Protein AF-A0A2W5EQW1-F1 (afdb_monomer)

Radius of gyration: 20.27 Å; Cα contacts (8 Å, |Δi|>4): 151; chains: 1; bounding box: 71×31×33 Å

Organism: NCBI:txid151895

Nearest PDB structures (foldseek):
  2wy3-assembly2_C  TM=5.980E-01  e=2.290E-01  Homo sapiens
  2wy3-assembly1_A  TM=5.215E-01  e=4.089E-01  Homo sapiens
  4s0u-assembly1_C  TM=4.940E-01  e=3.436E-01  Homo sapiens
  8tlz-assembly2_B  TM=5.756E-01  e=1.551E+00  Homo sapiens
  8tm0-assembly1_C  TM=5.801E-01  e=2.073E+00  Homo sapiens

pLDDT: mean 81.72, std 14.85, range [43.94, 98.38]

Solvent-accessible surface area (backbone atoms only — not comparable to full-atom values): 7233 Å² total; per-residue (Å²): 111,73,71,60,53,53,53,51,55,56,54,57,64,67,70,68,75,72,80,76,68,71,76,80,61,61,90,73,57,56,80,63,35,33,66,66,55,45,25,60,63,56,72,42,76,64,72,43,74,79,47,70,50,80,52,100,79,45,38,42,34,34,33,33,41,70,46,59,43,96,86,71,51,77,45,57,32,43,38,34,22,49,73,62,20,29,72,49,72,45,63,71,78,74,89,80,59,98,55,90,74,56,59,64,66,49,48,54,48,48,41,57,75,70,54,52,82,82,97

Mean predicted aligned error: 9.79 Å

Structure (mmCIF, N/CA/C/O backbone):
data_AF-A0A2W5EQW1-F1
#
_entry.id   AF-A0A2W5EQW1-F1
#
loop_
_atom_site.group_PDB
_atom_site.id
_atom_site.type_symbol
_atom_site.label_atom_id
_atom_site.label_alt_id
_atom_site.label_comp_id
_atom_site.label_asym_id
_atom_site.label_entity_id
_atom_site.label_seq_id
_atom_site.pdbx_PDB_ins_code
_atom_site.Cartn_x
_atom_site.Cartn_y
_atom_site.Cartn_z
_atom_site.occupancy
_atom_site.B_iso_or_equiv
_atom_site.auth_seq_id
_atom_site.auth_comp_id
_atom_site.auth_asym_id
_atom_site.auth_atom_id
_atom_site.pdbx_PDB_model_num
ATOM 1 N N . MET A 1 1 ? 50.735 18.820 -8.510 1.00 59.06 1 MET A N 1
ATOM 2 C CA . MET A 1 1 ? 50.297 17.467 -8.081 1.00 59.06 1 MET A CA 1
ATOM 3 C C . MET A 1 1 ? 48.990 17.475 -7.285 1.00 59.06 1 MET A C 1
ATOM 5 O O . MET A 1 1 ? 48.077 16.773 -7.691 1.00 59.06 1 MET A O 1
ATOM 9 N N . LYS A 1 2 ? 48.827 18.319 -6.251 1.00 59.81 2 LYS A N 1
ATOM 10 C CA . LYS A 1 2 ? 47.600 18.390 -5.419 1.00 59.81 2 LYS A CA 1
ATOM 11 C C . LYS A 1 2 ? 46.287 18.609 -6.206 1.00 59.81 2 LYS A C 1
ATOM 13 O O . LYS A 1 2 ? 45.286 17.969 -5.919 1.00 59.81 2 LYS A O 1
ATOM 18 N N . ARG A 1 3 ? 46.315 19.428 -7.269 1.00 65.38 3 ARG A N 1
ATOM 19 C CA . ARG A 1 3 ? 45.149 19.712 -8.136 1.00 65.38 3 ARG A CA 1
ATOM 20 C C . ARG A 1 3 ? 44.698 18.518 -8.997 1.00 65.38 3 ARG A C 1
ATOM 22 O O . ARG A 1 3 ? 43.512 18.386 -9.258 1.00 65.38 3 ARG A O 1
ATOM 29 N N . LYS A 1 4 ? 45.622 17.634 -9.404 1.00 71.06 4 LYS A N 1
ATOM 30 C CA . LYS A 1 4 ? 45.296 16.417 -10.177 1.00 71.06 4 LYS A CA 1
ATOM 31 C C . LYS A 1 4 ? 44.695 15.324 -9.282 1.00 71.06 4 LYS A C 1
ATOM 33 O O . LYS A 1 4 ? 43.783 14.632 -9.708 1.00 71.06 4 LYS A O 1
ATOM 38 N N . ILE A 1 5 ? 45.156 15.236 -8.031 1.00 78.50 5 ILE A N 1
ATOM 39 C CA . ILE A 1 5 ? 44.615 14.320 -7.011 1.00 78.50 5 ILE A CA 1
ATOM 40 C C . ILE A 1 5 ? 43.189 14.729 -6.618 1.00 78.50 5 ILE A C 1
ATOM 42 O O . ILE A 1 5 ? 42.312 13.878 -6.520 1.00 78.50 5 ILE A O 1
ATOM 46 N N . LEU A 1 6 ? 42.934 16.033 -6.470 1.00 76.94 6 LEU A N 1
ATOM 47 C CA . LEU A 1 6 ? 41.596 16.548 -6.170 1.00 76.94 6 LEU A CA 1
ATOM 48 C C . LEU A 1 6 ? 40.590 16.237 -7.294 1.00 76.94 6 LEU A C 1
ATOM 50 O O . LEU A 1 6 ? 39.476 15.808 -7.019 1.00 76.94 6 LEU A O 1
ATOM 54 N N . LEU A 1 7 ? 41.000 16.391 -8.558 1.00 77.31 7 LEU A N 1
ATOM 55 C CA . LEU A 1 7 ? 40.158 16.058 -9.714 1.00 77.31 7 LEU A CA 1
ATOM 56 C C . LEU A 1 7 ? 39.902 14.548 -9.837 1.00 77.31 7 LEU A C 1
ATOM 58 O O . LEU A 1 7 ? 38.796 14.151 -10.192 1.00 77.31 7 LEU A O 1
ATOM 62 N N . ALA A 1 8 ? 40.882 13.709 -9.489 1.00 79.62 8 ALA A N 1
ATOM 63 C CA . ALA A 1 8 ? 40.709 12.257 -9.456 1.00 79.62 8 ALA A CA 1
ATOM 64 C C . ALA A 1 8 ? 39.734 11.806 -8.350 1.00 79.62 8 ALA A C 1
ATOM 66 O O . ALA A 1 8 ? 38.899 10.939 -8.589 1.00 79.62 8 ALA A O 1
ATOM 67 N N . LEU A 1 9 ? 39.787 12.433 -7.168 1.00 76.50 9 LEU A N 1
ATOM 68 C CA . LEU A 1 9 ? 38.853 12.165 -6.066 1.00 76.50 9 LEU A CA 1
ATOM 69 C C . LEU A 1 9 ? 37.416 12.578 -6.406 1.00 76.50 9 LEU A C 1
ATOM 71 O O . LEU A 1 9 ? 36.487 11.824 -6.133 1.00 76.50 9 LEU A O 1
ATOM 75 N N . ILE A 1 10 ? 37.230 13.734 -7.050 1.00 76.50 10 ILE A N 1
ATOM 76 C CA . ILE A 1 10 ? 35.908 14.188 -7.511 1.00 76.50 10 ILE A CA 1
ATOM 77 C C . ILE A 1 10 ? 35.361 13.250 -8.599 1.00 76.50 10 ILE A C 1
ATOM 79 O O . ILE A 1 10 ? 34.185 12.898 -8.567 1.00 76.50 10 ILE A O 1
ATOM 83 N N . GLY A 1 11 ? 36.213 12.782 -9.518 1.00 75.44 11 GLY A N 1
ATOM 84 C CA . GLY A 1 11 ? 35.826 11.812 -10.547 1.00 75.44 11 GLY A CA 1
ATOM 85 C C . GLY A 1 11 ? 35.393 10.454 -9.983 1.00 75.44 11 GLY A C 1
ATOM 86 O O . GLY A 1 11 ? 34.445 9.859 -10.490 1.00 75.44 11 GLY A O 1
ATOM 87 N N . LEU A 1 12 ? 36.031 9.982 -8.906 1.00 69.81 12 LEU A N 1
ATOM 88 C CA . LEU A 1 12 ? 35.7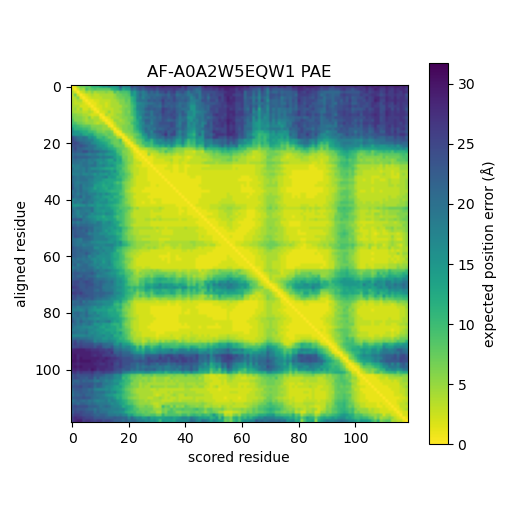08 8.695 -8.280 1.00 69.81 12 LEU A CA 1
ATOM 89 C C . LEU A 1 12 ? 34.353 8.715 -7.545 1.00 69.81 12 LEU A C 1
ATOM 91 O O . LEU A 1 12 ? 33.634 7.720 -7.565 1.00 69.81 12 LEU A O 1
ATOM 95 N N . VAL A 1 13 ? 33.972 9.850 -6.946 1.00 69.75 13 VAL A N 1
ATOM 96 C CA . VAL A 1 13 ? 32.672 10.013 -6.261 1.00 69.75 13 VAL A CA 1
ATOM 97 C C . VAL A 1 13 ? 31.502 10.002 -7.253 1.00 69.75 13 VAL A C 1
ATOM 99 O O . VAL A 1 13 ? 30.426 9.502 -6.932 1.00 69.75 13 VAL A O 1
ATOM 102 N N . LEU A 1 14 ? 31.709 10.487 -8.481 1.00 66.44 14 LEU A N 1
ATOM 103 C CA . LEU A 1 14 ? 30.660 10.563 -9.506 1.00 66.44 14 LEU A CA 1
ATOM 104 C C . LEU A 1 14 ? 30.297 9.198 -10.122 1.00 66.44 14 LEU A C 1
ATOM 106 O O . LEU A 1 14 ? 29.205 9.047 -10.662 1.00 66.44 14 LEU A O 1
ATOM 110 N N . LEU A 1 15 ? 31.168 8.190 -10.010 1.00 63.66 15 LEU A N 1
ATOM 111 C CA . LEU A 1 15 ? 30.947 6.850 -10.574 1.00 63.66 15 LEU A CA 1
ATOM 112 C C . LEU A 1 15 ? 30.206 5.890 -9.623 1.00 63.66 15 LEU A C 1
ATOM 114 O O . LEU A 1 15 ? 29.839 4.791 -10.028 1.00 63.66 15 LEU A O 1
ATOM 118 N N . ALA A 1 16 ? 29.945 6.292 -8.374 1.00 63.00 16 ALA A N 1
ATOM 119 C CA . ALA A 1 16 ? 29.270 5.450 -7.381 1.00 63.00 16 ALA A CA 1
ATOM 120 C C . ALA A 1 16 ? 27.729 5.445 -7.493 1.00 63.00 16 ALA A C 1
ATOM 122 O O . ALA A 1 16 ? 27.058 4.723 -6.756 1.00 63.00 16 ALA A O 1
ATOM 123 N N . SER A 1 17 ? 27.138 6.210 -8.417 1.00 56.75 17 SER A N 1
ATOM 124 C CA . SER A 1 17 ? 25.681 6.285 -8.601 1.00 56.75 17 SER A CA 1
ATOM 125 C C . SER A 1 17 ? 25.153 5.170 -9.515 1.00 56.75 17 SER A C 1
ATOM 127 O O . SER A 1 17 ? 24.480 5.425 -10.514 1.00 56.75 17 SER A O 1
ATOM 129 N N . CYS A 1 18 ? 25.430 3.910 -9.181 1.00 57.91 18 CYS A N 1
ATOM 130 C CA . CYS A 1 18 ? 24.684 2.797 -9.762 1.00 57.91 18 CYS A CA 1
ATOM 131 C C . CYS A 1 18 ? 23.408 2.606 -8.928 1.00 57.91 18 CYS A C 1
ATOM 133 O O . CYS A 1 18 ? 23.374 1.837 -7.966 1.00 57.91 18 CYS A O 1
ATOM 135 N N . ALA A 1 19 ? 22.367 3.379 -9.246 1.00 56.81 19 ALA A N 1
ATOM 136 C CA . ALA A 1 19 ? 21.057 3.238 -8.625 1.00 56.81 19 ALA A CA 1
ATOM 137 C C . ALA A 1 19 ? 20.442 1.897 -9.057 1.00 56.81 19 ALA A C 1
ATOM 139 O O . ALA A 1 19 ? 19.792 1.795 -10.092 1.00 56.81 19 ALA A O 1
ATOM 140 N N . THR A 1 20 ? 20.677 0.845 -8.269 1.00 61.75 20 THR A N 1
ATOM 141 C CA . THR A 1 20 ? 19.963 -0.429 -8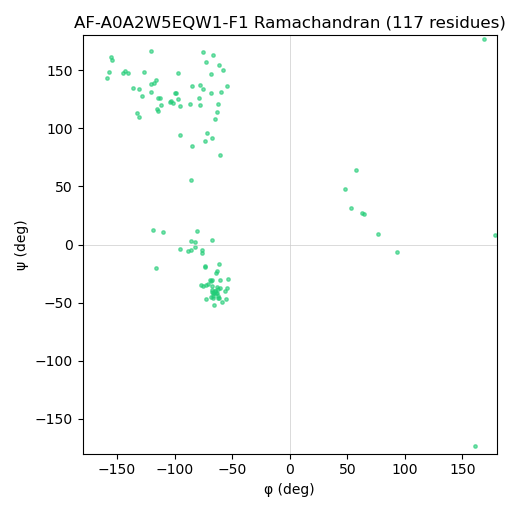.408 1.00 61.75 20 THR A CA 1
ATOM 142 C C . THR A 1 20 ? 18.491 -0.186 -8.089 1.00 61.75 20 THR A C 1
ATOM 144 O O . THR A 1 20 ? 18.125 0.012 -6.928 1.00 61.75 20 THR A O 1
ATOM 147 N N . THR A 1 21 ? 17.637 -0.217 -9.108 1.00 58.81 21 THR A N 1
ATOM 148 C CA . THR A 1 21 ? 16.186 -0.278 -8.935 1.00 58.81 21 THR A CA 1
ATOM 149 C C . THR A 1 21 ? 15.817 -1.675 -8.437 1.00 58.81 21 THR A C 1
ATOM 151 O O . THR A 1 21 ? 15.727 -2.634 -9.198 1.00 58.81 21 THR A O 1
ATOM 154 N N . LYS A 1 22 ? 15.662 -1.823 -7.115 1.00 64.50 22 LYS A N 1
ATOM 155 C CA . LYS A 1 22 ? 15.162 -3.069 -6.521 1.00 64.50 22 LYS A CA 1
ATOM 156 C C . LYS A 1 22 ? 13.648 -3.147 -6.694 1.00 64.50 22 LYS A C 1
ATOM 158 O O . LYS A 1 22 ? 12.951 -2.157 -6.477 1.00 64.50 22 LYS A O 1
ATOM 163 N N . SER A 1 23 ? 13.158 -4.329 -7.057 1.00 72.38 23 SER A N 1
ATOM 164 C CA . SER A 1 23 ? 11.736 -4.650 -6.972 1.00 72.38 23 SER A CA 1
ATOM 165 C C . SER A 1 23 ? 11.261 -4.579 -5.523 1.00 72.38 23 SER A C 1
ATOM 167 O O . SER A 1 23 ? 12.045 -4.784 -4.591 1.00 72.38 23 SER A O 1
ATOM 169 N N . PHE A 1 24 ? 9.971 -4.321 -5.329 1.00 79.50 24 PHE A N 1
ATOM 170 C CA . PHE A 1 24 ? 9.369 -4.449 -4.010 1.00 79.50 24 PHE A CA 1
ATOM 171 C C . PHE A 1 24 ? 9.325 -5.915 -3.583 1.00 79.50 24 PHE A C 1
ATOM 173 O O . PHE A 1 24 ? 8.870 -6.780 -4.331 1.00 79.50 24 PHE A O 1
ATOM 180 N N . ASP A 1 25 ? 9.791 -6.179 -2.367 1.00 82.88 25 ASP A N 1
ATOM 181 C CA . ASP A 1 25 ? 9.660 -7.479 -1.727 1.00 82.88 25 ASP A CA 1
ATOM 182 C C . ASP A 1 25 ? 8.420 -7.478 -0.827 1.00 82.88 25 ASP A C 1
ATOM 184 O O . ASP A 1 25 ? 8.455 -7.053 0.329 1.00 82.88 25 ASP A O 1
ATOM 188 N N . PHE A 1 26 ? 7.304 -7.953 -1.379 1.00 85.94 26 PHE A N 1
ATOM 189 C CA . PHE A 1 26 ? 6.049 -8.088 -0.643 1.00 85.94 26 PHE A CA 1
ATOM 190 C C . PHE A 1 26 ? 6.030 -9.289 0.312 1.00 85.94 26 PHE A C 1
ATOM 192 O O . PHE A 1 26 ? 5.090 -9.399 1.094 1.00 85.94 26 PHE A O 1
ATOM 199 N N . SER A 1 27 ? 7.059 -10.151 0.338 1.00 89.56 27 SER A N 1
ATOM 200 C CA . SER A 1 27 ? 7.118 -11.271 1.298 1.00 89.56 27 SER A CA 1
ATOM 201 C C . SER A 1 27 ? 7.171 -10.799 2.755 1.00 89.56 27 SER A C 1
ATOM 203 O O . SER A 1 27 ? 6.785 -11.524 3.671 1.00 89.56 27 SER A O 1
ATOM 205 N N . GLN A 1 28 ? 7.618 -9.558 2.972 1.00 89.25 28 GLN A N 1
ATOM 206 C CA . GLN A 1 28 ? 7.681 -8.930 4.289 1.00 89.25 28 GLN A CA 1
ATOM 207 C C . GLN A 1 28 ? 6.461 -8.067 4.621 1.00 89.25 28 GLN A C 1
ATOM 209 O O . GLN A 1 28 ? 6.393 -7.536 5.729 1.00 89.25 28 GLN A O 1
ATOM 214 N N . VAL A 1 29 ? 5.521 -7.907 3.687 1.00 94.06 29 VAL A N 1
ATOM 215 C CA . VAL A 1 29 ? 4.300 -7.117 3.862 1.00 94.06 29 VAL A CA 1
ATOM 216 C C . VAL A 1 29 ? 3.159 -8.051 4.249 1.00 94.06 29 VAL A C 1
ATOM 218 O O . VAL A 1 29 ? 2.872 -9.025 3.557 1.00 94.06 29 VAL A O 1
ATOM 221 N N . GLN A 1 30 ? 2.493 -7.752 5.363 1.00 96.31 30 GLN A N 1
ATOM 222 C CA . GLN A 1 30 ? 1.418 -8.586 5.901 1.00 96.31 30 GLN A CA 1
ATOM 223 C C . GLN A 1 30 ? 0.150 -7.768 6.124 1.00 96.31 30 GLN A C 1
ATOM 225 O O . GLN A 1 30 ? 0.198 -6.583 6.462 1.00 96.31 30 GLN A O 1
ATOM 230 N N . ILE A 1 31 ? -0.995 -8.428 5.964 1.00 96.81 31 ILE A N 1
ATOM 231 C CA . ILE A 1 31 ? -2.293 -7.875 6.352 1.00 96.81 31 ILE A CA 1
ATOM 232 C C . ILE A 1 31 ? -2.243 -7.460 7.831 1.00 96.81 31 ILE A C 1
ATOM 234 O O . ILE A 1 31 ? -1.707 -8.179 8.670 1.00 96.81 31 ILE A O 1
ATOM 238 N N . GLY A 1 32 ? -2.786 -6.284 8.145 1.00 97.38 32 GLY A N 1
ATOM 239 C CA . GLY A 1 32 ? -2.771 -5.679 9.478 1.00 97.38 32 GLY A CA 1
ATOM 240 C C . GLY A 1 32 ? -1.603 -4.721 9.745 1.00 97.38 32 GLY A C 1
ATOM 241 O O . GLY A 1 32 ? -1.611 -4.042 10.775 1.00 97.38 32 GLY A O 1
ATOM 242 N N . MET A 1 33 ? -0.630 -4.606 8.838 1.00 98.38 33 MET A N 1
ATOM 243 C CA . MET A 1 33 ? 0.421 -3.585 8.946 1.00 98.38 33 MET A CA 1
ATOM 244 C C . MET A 1 33 ? -0.133 -2.173 8.729 1.00 98.38 33 MET A C 1
ATOM 246 O O . MET A 1 33 ? -1.059 -1.979 7.943 1.00 98.38 33 MET A O 1
ATOM 250 N N . SER A 1 34 ? 0.434 -1.177 9.403 1.00 98.38 34 SER A N 1
ATOM 251 C CA . SER A 1 34 ? 0.137 0.231 9.148 1.00 98.38 34 SER A CA 1
ATOM 252 C C . SER A 1 34 ? 0.791 0.747 7.872 1.00 98.38 34 SER A C 1
ATOM 254 O O . SER A 1 34 ? 1.700 0.119 7.323 1.00 98.38 34 SER A O 1
ATOM 256 N N . LYS A 1 35 ? 0.355 1.918 7.398 1.00 97.56 35 LYS A N 1
ATOM 257 C CA . LYS A 1 35 ? 0.978 2.592 6.247 1.00 97.56 35 LYS A CA 1
ATOM 258 C C . LYS A 1 35 ? 2.477 2.828 6.463 1.00 97.56 35 LYS A C 1
ATOM 260 O O . LYS A 1 35 ? 3.291 2.640 5.554 1.00 97.56 35 LYS A O 1
ATOM 265 N N . GLU A 1 36 ? 2.847 3.199 7.685 1.00 97.12 36 GLU A N 1
ATOM 266 C CA . GLU A 1 36 ? 4.229 3.442 8.096 1.00 97.12 36 GLU A CA 1
ATOM 267 C C . GLU A 1 36 ? 5.038 2.140 8.123 1.00 97.12 36 GLU A C 1
ATOM 269 O O . GLU A 1 36 ? 6.147 2.095 7.590 1.00 97.12 36 GLU A O 1
ATOM 274 N N . GLU A 1 37 ? 4.472 1.066 8.683 1.00 97.94 37 GLU A N 1
ATOM 275 C CA . GLU A 1 37 ? 5.110 -0.255 8.721 1.00 97.94 37 GLU A CA 1
ATOM 276 C C . GLU A 1 37 ? 5.357 -0.791 7.307 1.00 97.94 37 GLU A C 1
ATOM 278 O O . GLU A 1 37 ? 6.469 -1.223 6.999 1.00 97.94 37 GLU A O 1
ATOM 283 N N . VAL A 1 38 ? 4.359 -0.698 6.421 1.00 96.75 38 VAL A N 1
ATOM 284 C CA . VAL A 1 38 ? 4.491 -1.092 5.012 1.00 96.75 38 VAL A CA 1
ATOM 285 C C . VAL A 1 38 ? 5.598 -0.293 4.327 1.00 96.75 38 VAL A C 1
ATOM 287 O O . VAL A 1 38 ? 6.486 -0.882 3.709 1.00 96.75 38 VAL A O 1
ATOM 290 N N . SER A 1 39 ? 5.601 1.034 4.474 1.00 94.75 39 SER A N 1
ATOM 291 C CA . SER A 1 39 ? 6.629 1.895 3.873 1.00 94.75 39 SER A CA 1
ATOM 292 C C . SER A 1 39 ? 8.032 1.564 4.386 1.00 94.75 39 SER A C 1
ATOM 294 O O . SER A 1 39 ? 8.995 1.557 3.616 1.00 94.75 39 SER A O 1
ATOM 296 N N . ALA A 1 40 ? 8.159 1.231 5.673 1.00 94.75 40 ALA A N 1
ATOM 297 C CA . ALA A 1 40 ? 9.419 0.804 6.268 1.00 94.75 40 ALA A CA 1
ATOM 298 C C . ALA A 1 40 ? 9.893 -0.553 5.717 1.00 94.75 40 ALA A C 1
ATOM 300 O O . ALA A 1 40 ? 11.077 -0.704 5.409 1.00 94.75 40 ALA A O 1
ATOM 301 N N . LYS A 1 41 ? 8.987 -1.526 5.534 1.00 94.62 41 LYS A N 1
ATOM 302 C CA . LYS A 1 41 ? 9.308 -2.839 4.941 1.00 94.62 41 LYS A CA 1
ATOM 303 C C . LYS A 1 41 ? 9.712 -2.730 3.477 1.00 94.62 41 LYS A C 1
ATOM 305 O O . LYS A 1 41 ? 10.723 -3.304 3.078 1.00 94.62 41 LYS A O 1
ATOM 310 N N . LEU A 1 42 ? 8.979 -1.931 2.708 1.00 91.38 42 LEU A N 1
ATOM 311 C CA . LEU A 1 42 ? 9.270 -1.665 1.299 1.00 91.38 42 LEU A CA 1
ATOM 312 C C . LEU A 1 42 ? 10.440 -0.691 1.102 1.00 91.38 42 LEU A C 1
ATOM 314 O O . LEU A 1 42 ? 10.899 -0.503 -0.025 1.00 91.38 42 LEU A O 1
ATOM 318 N N . LYS A 1 43 ? 10.942 -0.092 2.193 1.00 91.62 43 LYS A N 1
ATOM 319 C CA . LYS A 1 43 ? 12.031 0.898 2.217 1.00 91.62 43 LYS A CA 1
ATOM 320 C C . LYS A 1 43 ? 11.770 2.076 1.278 1.00 91.62 43 LYS A C 1
ATOM 322 O O . LYS A 1 43 ? 12.700 2.640 0.701 1.00 91.62 43 LYS A O 1
ATOM 327 N N . ARG A 1 44 ? 10.495 2.426 1.101 1.00 89.69 44 ARG A N 1
ATOM 328 C CA . ARG A 1 44 ? 10.052 3.479 0.192 1.00 89.69 44 ARG A CA 1
ATOM 329 C C . ARG A 1 44 ? 8.668 3.991 0.596 1.00 89.69 44 ARG A C 1
ATOM 331 O O . ARG A 1 44 ? 7.837 3.180 1.003 1.00 89.69 44 ARG A O 1
ATOM 338 N N . PRO A 1 45 ? 8.397 5.300 0.464 1.00 92.75 45 PRO A N 1
ATOM 339 C CA . PRO A 1 45 ? 7.031 5.806 0.544 1.00 92.75 45 PRO A CA 1
ATOM 340 C C . PRO A 1 45 ? 6.183 5.318 -0.646 1.00 92.75 45 PRO A C 1
ATOM 342 O O . PRO A 1 45 ? 6.752 4.904 -1.667 1.00 92.75 45 PRO A O 1
ATOM 345 N N . PRO A 1 46 ? 4.842 5.400 -0.553 1.00 93.31 46 PRO A N 1
ATOM 346 C CA . PRO A 1 46 ? 3.983 5.213 -1.717 1.00 93.31 46 PRO A CA 1
ATOM 347 C C . PRO A 1 46 ? 4.341 6.228 -2.808 1.00 93.31 46 PRO A C 1
ATOM 349 O O . PRO A 1 46 ? 4.777 7.346 -2.524 1.00 93.31 46 PRO A O 1
ATOM 352 N N . TYR A 1 47 ? 4.137 5.845 -4.065 1.00 90.88 47 TYR A N 1
ATOM 353 C CA . TYR A 1 47 ? 4.301 6.745 -5.202 1.00 90.88 47 TYR A CA 1
ATOM 354 C C . TYR A 1 47 ? 3.243 7.854 -5.179 1.00 90.88 47 TYR A C 1
ATOM 356 O O . TYR A 1 47 ? 3.571 9.031 -5.319 1.00 90.88 47 TYR A O 1
ATOM 364 N N . LYS A 1 48 ? 1.980 7.482 -4.938 1.00 90.75 48 LYS A N 1
ATOM 365 C CA . LYS A 1 48 ? 0.879 8.417 -4.683 1.00 90.75 48 LYS A CA 1
ATOM 366 C C . LYS A 1 48 ? -0.235 7.761 -3.876 1.00 90.75 48 LYS A C 1
ATOM 368 O O . LYS A 1 48 ? -0.375 6.540 -3.842 1.00 90.75 48 LYS A O 1
ATOM 373 N N . ILE A 1 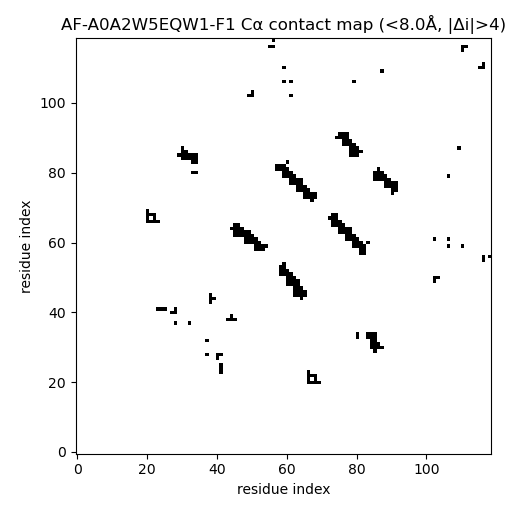49 ? -1.067 8.601 -3.274 1.00 94.06 49 ILE A N 1
ATOM 374 C CA . ILE A 1 49 ? -2.364 8.202 -2.729 1.00 94.06 49 ILE A CA 1
ATOM 375 C C . ILE A 1 49 ? -3.371 8.305 -3.877 1.00 94.06 49 ILE A C 1
ATOM 377 O O . ILE A 1 49 ? -3.523 9.374 -4.466 1.00 94.06 49 ILE A O 1
ATOM 381 N N . LEU A 1 50 ? -4.028 7.198 -4.225 1.00 91.81 50 LEU A N 1
ATOM 382 C CA . LEU A 1 50 ? -5.036 7.175 -5.291 1.00 91.81 50 LEU A CA 1
ATOM 383 C C . LEU A 1 50 ? -6.350 7.802 -4.829 1.00 91.81 50 LEU A C 1
ATOM 385 O O . LEU A 1 50 ? -7.016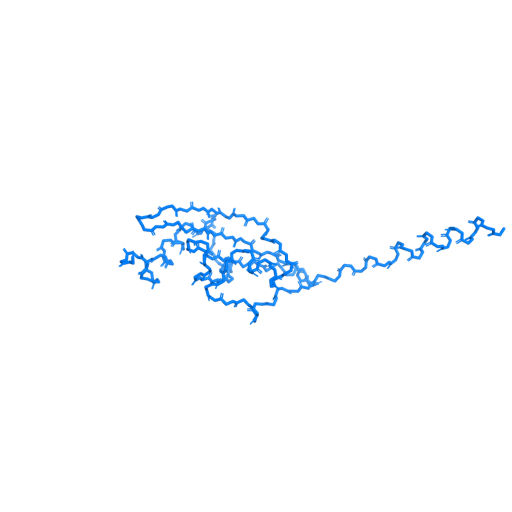 8.485 -5.606 1.00 91.81 50 LEU A O 1
ATOM 389 N N . GLY A 1 51 ? -6.691 7.600 -3.557 1.00 93.31 51 GLY A N 1
ATOM 390 C CA . GLY A 1 51 ? -7.823 8.245 -2.916 1.00 93.31 51 GLY A CA 1
ATOM 391 C C . GLY A 1 51 ? -8.160 7.635 -1.564 1.00 93.31 51 GLY A C 1
ATOM 392 O O . GLY A 1 51 ? -7.553 6.655 -1.129 1.00 93.31 51 GLY A O 1
ATOM 393 N N . ALA A 1 52 ? -9.144 8.233 -0.904 1.00 95.19 52 ALA A N 1
ATOM 394 C CA . ALA A 1 52 ? -9.724 7.726 0.326 1.00 95.19 52 ALA A CA 1
ATOM 395 C C . ALA A 1 52 ? -11.241 7.931 0.304 1.00 95.19 52 ALA A C 1
ATOM 397 O O . ALA A 1 52 ? -11.731 8.909 -0.264 1.00 95.19 52 ALA A O 1
ATOM 398 N N . LYS A 1 53 ? -11.982 7.019 0.929 1.00 94.69 53 LYS A N 1
ATOM 399 C CA . LYS A 1 53 ? -13.433 7.114 1.093 1.00 94.69 53 LYS A CA 1
ATOM 400 C C . LYS A 1 53 ? -13.822 6.729 2.502 1.00 94.69 53 LYS A C 1
ATOM 402 O O . LYS A 1 53 ? -13.346 5.735 3.054 1.00 94.69 53 LYS A O 1
ATOM 407 N N . GLN A 1 54 ? -14.698 7.547 3.065 1.00 95.94 54 GLN A N 1
ATOM 408 C CA . GLN A 1 54 ? -15.302 7.290 4.354 1.00 95.94 54 GLN A CA 1
ATOM 409 C C . GLN A 1 54 ? -16.519 6.380 4.181 1.00 95.94 54 GLN A C 1
ATOM 411 O O . GLN A 1 54 ? -17.342 6.570 3.287 1.00 95.94 54 GLN A O 1
ATOM 416 N N . TYR A 1 55 ? -16.612 5.404 5.066 1.00 93.75 55 TYR A N 1
ATOM 417 C CA . TYR A 1 55 ? -17.719 4.479 5.242 1.00 93.75 55 TYR A CA 1
ATOM 418 C C . TYR A 1 55 ? -18.252 4.637 6.677 1.00 93.75 55 TYR A C 1
ATOM 420 O O . TYR A 1 55 ? -17.574 5.244 7.513 1.00 93.75 55 TYR A O 1
ATOM 428 N N . PRO A 1 56 ? -19.440 4.097 7.005 1.00 93.56 56 PRO A N 1
ATOM 429 C CA . PRO A 1 56 ? -20.057 4.305 8.318 1.00 93.56 56 PRO A CA 1
ATOM 430 C C . PRO A 1 56 ? -19.171 3.947 9.522 1.00 93.56 56 PRO A C 1
ATOM 432 O O . PRO A 1 56 ? -19.294 4.562 10.575 1.00 93.56 56 PRO A O 1
ATOM 435 N N . ASN A 1 57 ? -18.264 2.983 9.366 1.00 93.94 57 ASN A N 1
ATOM 436 C CA . ASN A 1 57 ? -17.443 2.430 10.442 1.00 93.94 57 ASN A CA 1
ATOM 437 C C . ASN A 1 57 ? -15.927 2.626 10.247 1.00 93.94 57 ASN A C 1
ATOM 439 O O . ASN A 1 57 ? -15.110 2.014 10.942 1.00 93.94 57 ASN A O 1
ATOM 443 N N . GLY A 1 58 ? -15.522 3.472 9.300 1.00 95.19 58 GLY A N 1
ATOM 444 C CA . GLY A 1 58 ? -14.108 3.743 9.074 1.00 95.19 58 GLY A CA 1
ATOM 445 C C . GLY A 1 58 ? -13.798 4.344 7.717 1.00 95.19 58 GLY A C 1
ATOM 446 O O . GLY A 1 58 ? -14.684 4.684 6.938 1.00 95.19 58 GLY A O 1
ATOM 447 N N . THR A 1 59 ? -12.511 4.473 7.438 1.00 96.81 59 THR A N 1
ATOM 448 C CA . THR A 1 59 ? -12.006 5.045 6.193 1.00 96.81 59 THR A CA 1
ATOM 449 C C . THR A 1 59 ? -11.144 4.022 5.482 1.00 96.81 59 THR A C 1
ATOM 451 O O . THR A 1 59 ? -10.240 3.435 6.082 1.00 96.81 59 THR A O 1
ATOM 454 N N . MET A 1 60 ? -11.409 3.843 4.191 1.00 96.50 60 MET A N 1
ATOM 455 C CA . MET A 1 60 ? -10.537 3.104 3.292 1.00 96.50 60 MET A CA 1
ATOM 456 C C . MET A 1 60 ? -9.672 4.095 2.515 1.00 96.50 60 MET A C 1
ATOM 458 O O . MET A 1 60 ? -10.193 5.051 1.944 1.00 96.50 60 MET A O 1
ATOM 462 N N . GLU A 1 61 ? -8.366 3.868 2.483 1.00 96.88 61 GLU A N 1
ATOM 463 C CA . GLU A 1 61 ? -7.395 4.619 1.683 1.00 96.88 61 GLU A CA 1
ATOM 464 C C . GLU A 1 61 ? -6.686 3.659 0.729 1.00 96.88 61 GLU A C 1
ATOM 466 O O . GLU A 1 61 ? -6.323 2.552 1.123 1.00 96.88 61 GLU A O 1
ATOM 471 N N . VAL A 1 62 ? -6.474 4.076 -0.517 1.00 95.50 62 VAL A N 1
ATOM 472 C CA . VAL A 1 62 ? -5.751 3.288 -1.519 1.00 95.50 62 VAL A CA 1
ATOM 473 C C . VAL A 1 62 ? -4.462 4.008 -1.886 1.00 95.50 62 VAL A C 1
ATOM 475 O O . VAL A 1 62 ? -4.482 5.174 -2.286 1.00 95.50 62 VAL A O 1
ATOM 478 N N . GLN A 1 63 ? -3.337 3.309 -1.768 1.00 95.19 63 GLN A N 1
ATOM 479 C CA . GLN A 1 63 ? -2.017 3.817 -2.130 1.00 95.19 63 GLN A CA 1
ATOM 480 C C . GLN A 1 63 ? -1.416 3.012 -3.271 1.00 95.19 63 GLN A C 1
ATOM 482 O O . GLN A 1 63 ? -1.539 1.789 -3.307 1.00 95.19 63 GLN A O 1
ATOM 487 N N . GLU A 1 64 ? -0.727 3.703 -4.172 1.00 91.88 64 GLU A N 1
ATOM 488 C CA . GLU A 1 64 ? 0.017 3.081 -5.258 1.00 91.88 64 GLU A CA 1
ATOM 489 C C . GLU A 1 64 ? 1.503 3.006 -4.921 1.00 91.88 64 GLU A C 1
ATOM 491 O O . GLU A 1 64 ? 2.129 4.004 -4.554 1.00 91.88 64 GLU A O 1
ATOM 496 N N . TYR A 1 65 ? 2.073 1.820 -5.093 1.00 91.25 65 TYR A N 1
ATOM 497 C CA . TYR A 1 65 ? 3.505 1.569 -5.080 1.00 91.25 65 TYR A CA 1
ATOM 498 C C . TYR A 1 65 ? 3.939 1.172 -6.486 1.00 91.25 65 TYR A C 1
ATOM 500 O O . TYR A 1 65 ? 3.479 0.168 -7.017 1.00 91.25 65 TYR A O 1
ATOM 508 N N . TYR A 1 66 ? 4.847 1.953 -7.062 1.00 85.12 66 TYR A N 1
ATOM 509 C CA . TYR A 1 66 ? 5.332 1.784 -8.430 1.00 85.12 66 TYR A CA 1
ATOM 510 C C . TYR A 1 66 ? 6.832 1.484 -8.452 1.00 85.12 66 TYR A C 1
ATOM 512 O O . TYR A 1 66 ? 7.614 2.104 -7.714 1.00 85.12 66 TYR A O 1
ATOM 520 N N . TYR A 1 67 ? 7.249 0.555 -9.312 1.00 78.25 67 TYR A N 1
ATOM 521 C CA . TYR A 1 67 ? 8.658 0.373 -9.643 1.00 78.25 67 TYR A CA 1
ATOM 522 C C . TYR A 1 67 ? 8.877 0.009 -11.116 1.00 78.25 67 TYR A C 1
ATOM 524 O O . TYR A 1 67 ? 8.065 -0.671 -11.741 1.00 78.25 67 TYR A O 1
ATOM 532 N N . VAL A 1 68 ? 10.031 0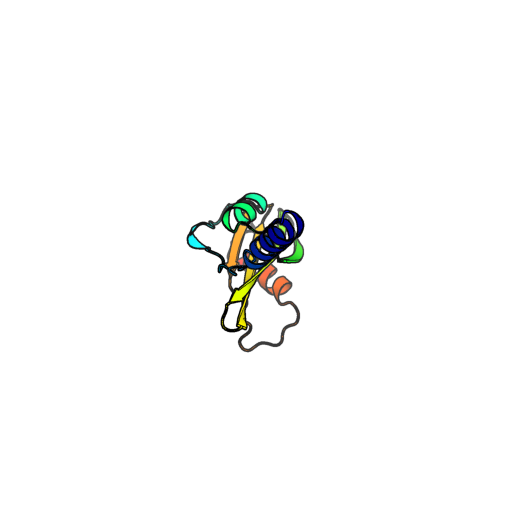.439 -11.634 1.00 72.88 68 VAL A N 1
ATOM 533 C CA . VAL A 1 68 ? 10.505 0.147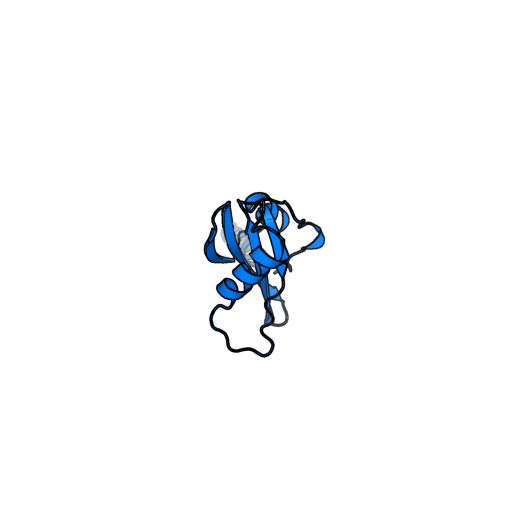 -12.993 1.00 72.88 68 VAL A CA 1
ATOM 534 C C . VAL A 1 68 ? 11.543 -0.958 -12.916 1.00 72.88 68 VAL A C 1
ATOM 536 O O . VAL A 1 68 ? 12.563 -0.820 -12.230 1.00 72.88 68 VAL A O 1
ATOM 539 N N . THR A 1 69 ? 11.292 -2.065 -13.606 1.00 68.38 69 THR A N 1
ATOM 540 C CA . THR A 1 69 ? 12.295 -3.126 -13.767 1.00 68.38 69 THR A CA 1
ATOM 541 C C . THR A 1 69 ? 13.394 -2.684 -14.739 1.00 68.38 69 THR A C 1
ATOM 543 O O . THR A 1 69 ? 13.168 -1.846 -15.606 1.00 68.38 69 THR A O 1
ATOM 546 N N . MET A 1 70 ? 14.594 -3.273 -14.661 1.00 63.47 70 MET A N 1
ATOM 547 C CA . MET A 1 70 ? 15.681 -2.954 -15.609 1.00 63.47 70 MET A CA 1
ATOM 548 C C . MET A 1 70 ? 15.332 -3.275 -17.078 1.00 63.47 70 MET A C 1
ATOM 550 O O . MET A 1 70 ? 15.992 -2.768 -17.978 1.00 63.47 70 MET A O 1
ATOM 554 N N . GLY A 1 71 ? 14.293 -4.082 -17.322 1.00 66.12 71 GLY A N 1
ATOM 555 C CA . GLY A 1 71 ? 13.745 -4.356 -18.655 1.00 66.12 71 GLY A CA 1
ATOM 556 C C . GLY A 1 71 ? 12.712 -3.336 -19.146 1.00 66.12 71 GLY A C 1
ATOM 557 O O . GLY A 1 71 ? 12.146 -3.536 -20.214 1.00 66.12 71 GLY A O 1
ATOM 558 N N . GLY A 1 72 ? 12.436 -2.273 -18.379 1.00 63.94 72 GLY A N 1
ATOM 559 C CA . GLY A 1 72 ? 11.435 -1.259 -18.721 1.00 63.94 72 GLY A CA 1
ATOM 560 C C . GLY A 1 72 ? 9.987 -1.697 -18.484 1.00 63.94 72 GLY A C 1
ATOM 561 O O . GLY A 1 72 ? 9.073 -0.990 -18.893 1.00 63.94 72 GLY A O 1
ATOM 562 N N . GLU A 1 73 ? 9.752 -2.844 -17.833 1.00 64.38 73 GLU A N 1
ATOM 563 C CA . GLU A 1 73 ? 8.401 -3.208 -17.406 1.00 64.38 73 GLU A CA 1
ATOM 564 C C . GLU A 1 73 ? 8.031 -2.430 -16.144 1.00 64.38 73 GLU A C 1
ATOM 566 O O . GLU A 1 73 ? 8.681 -2.583 -15.099 1.00 64.38 73 GLU A O 1
ATOM 571 N N . ASP A 1 74 ? 6.964 -1.649 -16.265 1.00 70.50 74 ASP A N 1
ATOM 572 C CA . ASP A 1 74 ? 6.289 -0.958 -15.177 1.00 70.50 74 ASP A CA 1
ATOM 573 C C . ASP A 1 74 ? 5.447 -1.945 -14.361 1.00 70.50 74 ASP A C 1
ATOM 575 O O . ASP A 1 74 ? 4.724 -2.797 -14.898 1.00 70.50 74 ASP A O 1
ATOM 579 N N . ARG A 1 75 ? 5.569 -1.858 -13.037 1.00 74.31 75 ARG A N 1
ATOM 580 C CA . ARG A 1 75 ? 4.803 -2.672 -12.095 1.00 74.31 75 ARG A CA 1
ATOM 581 C C . ARG A 1 75 ? 4.227 -1.775 -11.010 1.00 74.31 75 ARG A C 1
ATOM 583 O O . ARG A 1 75 ? 4.961 -1.246 -10.172 1.00 74.31 75 ARG A O 1
ATOM 590 N N . ASP A 1 76 ? 2.907 -1.673 -11.028 1.00 83.44 76 ASP A N 1
ATOM 591 C CA . ASP A 1 76 ? 2.117 -1.005 -10.004 1.00 83.44 76 ASP A CA 1
ATOM 592 C C . ASP A 1 76 ? 1.567 -2.024 -9.006 1.00 83.44 76 ASP A C 1
ATOM 594 O O . ASP A 1 76 ? 1.232 -3.159 -9.355 1.00 83.44 76 ASP A O 1
ATOM 598 N N . TYR A 1 77 ? 1.437 -1.595 -7.759 1.00 88.94 77 TYR A N 1
ATOM 599 C CA . TYR A 1 77 ? 0.690 -2.290 -6.724 1.00 88.94 77 TYR A CA 1
ATOM 600 C C . TYR A 1 77 ? -0.244 -1.317 -6.041 1.00 88.94 77 TYR A C 1
ATOM 602 O O . TYR A 1 77 ? 0.170 -0.229 -5.639 1.00 88.94 77 TYR A O 1
ATOM 610 N N . TRP A 1 78 ? -1.488 -1.732 -5.861 1.00 92.44 78 TRP A N 1
ATOM 611 C CA . TRP A 1 78 ? -2.475 -0.992 -5.095 1.00 92.44 78 TRP A CA 1
ATOM 612 C C . TRP A 1 78 ? -2.651 -1.648 -3.741 1.00 92.44 78 TRP A C 1
ATOM 614 O O . TRP A 1 78 ? -2.943 -2.840 -3.649 1.00 92.44 78 TRP A O 1
ATOM 624 N N . LEU A 1 79 ? -2.442 -0.867 -2.689 1.00 95.25 79 LEU A N 1
ATOM 625 C CA . LEU A 1 79 ? -2.563 -1.291 -1.304 1.00 95.25 79 LEU A CA 1
ATOM 626 C C . LEU A 1 79 ? -3.750 -0.565 -0.676 1.00 95.25 79 LEU A C 1
ATOM 628 O O . LEU A 1 79 ? -3.814 0.663 -0.704 1.00 95.25 79 LEU A O 1
ATOM 632 N N . TYR A 1 80 ? -4.669 -1.332 -0.101 1.00 96.31 80 TYR A N 1
ATOM 633 C CA . TYR A 1 80 ? -5.899 -0.848 0.516 1.00 96.31 80 TYR A CA 1
ATOM 634 C C . TYR A 1 80 ? -5.745 -0.880 2.033 1.00 96.31 80 TYR A C 1
ATOM 636 O O . TYR A 1 80 ? -5.495 -1.937 2.623 1.00 96.31 80 TYR A O 1
ATOM 644 N N . PHE A 1 81 ? -5.918 0.275 2.663 1.00 97.81 81 PHE A N 1
ATOM 645 C CA . PHE A 1 81 ? -5.771 0.471 4.095 1.00 97.81 81 PHE A CA 1
ATOM 646 C C . PHE A 1 81 ? -7.106 0.856 4.718 1.00 97.81 81 PHE A C 1
ATOM 648 O O . PHE A 1 81 ? -7.630 1.935 4.456 1.00 97.81 81 PHE A O 1
ATOM 655 N N . TRP A 1 82 ? -7.621 0.006 5.599 1.00 97.56 82 TRP A N 1
ATOM 656 C CA . TRP A 1 82 ? -8.792 0.285 6.418 1.00 97.56 82 TRP A CA 1
ATOM 657 C C . TRP A 1 82 ? -8.353 0.812 7.782 1.00 97.56 82 TRP A C 1
ATOM 659 O O . TRP A 1 82 ? -7.646 0.108 8.498 1.00 97.56 82 TRP A O 1
ATOM 669 N N . ASN A 1 83 ? -8.740 2.033 8.158 1.00 97.25 83 ASN A N 1
ATOM 670 C CA . ASN A 1 83 ? -8.371 2.642 9.448 1.00 97.25 83 ASN A CA 1
ATOM 671 C C . ASN A 1 83 ? -6.860 2.524 9.763 1.00 97.25 83 ASN A C 1
ATOM 673 O O . ASN A 1 83 ? -6.460 2.115 10.851 1.00 97.25 83 ASN A O 1
ATOM 677 N N . ASN A 1 84 ? -6.014 2.864 8.783 1.00 97.81 84 ASN A N 1
ATOM 678 C CA . ASN A 1 84 ? -4.552 2.725 8.842 1.00 97.81 84 ASN A CA 1
ATOM 679 C C . ASN A 1 84 ? -4.041 1.276 8.986 1.00 97.81 84 ASN A C 1
ATOM 681 O O . ASN A 1 84 ? -2.968 1.054 9.542 1.00 97.81 84 ASN A O 1
ATOM 685 N N . LYS A 1 85 ? -4.786 0.274 8.511 1.00 98.06 85 LYS A N 1
ATOM 686 C CA . LYS A 1 85 ? -4.369 -1.133 8.523 1.00 98.06 85 LYS A CA 1
ATOM 687 C C . LYS A 1 85 ? -4.517 -1.743 7.141 1.00 98.06 85 LYS A C 1
ATOM 689 O O . LYS A 1 85 ? -5.582 -1.658 6.542 1.00 98.06 85 LYS A O 1
ATOM 694 N N . LEU A 1 86 ? -3.456 -2.358 6.631 1.00 97.56 86 LEU A N 1
ATOM 695 C CA . LEU A 1 86 ? -3.449 -3.020 5.335 1.00 97.56 86 LEU A CA 1
ATOM 696 C C . LEU A 1 86 ? -4.451 -4.172 5.357 1.00 97.56 86 LEU A C 1
ATOM 698 O O . LEU A 1 86 ? -4.323 -5.081 6.173 1.00 97.56 86 LEU A O 1
ATOM 702 N N . VAL A 1 87 ? -5.434 -4.145 4.465 1.00 96.75 87 VAL A N 1
ATOM 703 C CA . VAL A 1 87 ? -6.464 -5.192 4.374 1.00 96.75 87 VAL A CA 1
ATOM 704 C C . VAL A 1 87 ? -6.436 -5.950 3.056 1.00 96.75 87 VAL A C 1
ATOM 706 O O . VAL A 1 87 ? -6.926 -7.074 2.992 1.00 96.75 87 VAL A O 1
ATOM 709 N N . LYS A 1 88 ? -5.836 -5.365 2.017 1.00 94.25 88 LYS A N 1
ATOM 710 C CA . LYS A 1 88 ? -5.690 -5.977 0.695 1.00 94.25 88 LYS A CA 1
ATOM 711 C C . LYS A 1 88 ? -4.524 -5.328 -0.044 1.00 94.25 88 LYS A C 1
ATOM 713 O O . LYS A 1 88 ? -4.278 -4.136 0.128 1.00 94.25 88 LYS A O 1
ATOM 718 N N . TYR A 1 89 ? -3.844 -6.087 -0.893 1.00 92.50 89 TYR A N 1
ATOM 719 C CA . TYR A 1 89 ? -2.968 -5.532 -1.918 1.00 92.50 89 TYR A CA 1
ATOM 720 C C . TYR A 1 89 ? -3.022 -6.380 -3.184 1.00 92.50 89 TYR A C 1
ATOM 722 O O . TYR A 1 89 ? -3.220 -7.592 -3.110 1.00 92.50 89 TYR A O 1
ATOM 730 N N . GLU A 1 90 ? -2.873 -5.748 -4.342 1.00 87.00 90 GLU A N 1
ATOM 731 C CA . GLU A 1 90 ? -2.924 -6.427 -5.637 1.00 87.00 90 GLU A CA 1
ATOM 732 C C . GLU A 1 90 ? -2.135 -5.664 -6.701 1.00 87.00 90 GLU A C 1
ATOM 734 O O . GLU A 1 90 ? -1.907 -4.461 -6.578 1.00 87.00 90 GLU A O 1
ATOM 739 N N . THR A 1 91 ? -1.731 -6.359 -7.762 1.00 81.12 91 THR A N 1
ATOM 740 C CA . THR A 1 91 ? -1.328 -5.689 -9.002 1.00 81.12 91 THR A CA 1
ATOM 741 C C . THR A 1 91 ?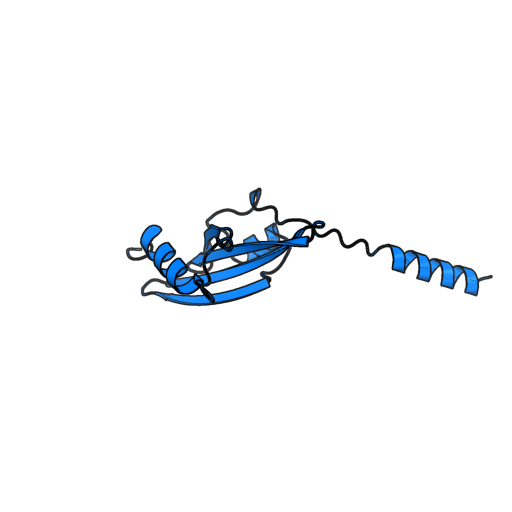 -2.598 -5.282 -9.747 1.00 81.12 91 THR A C 1
ATOM 743 O O . THR A 1 91 ? -3.433 -6.163 -9.983 1.00 81.12 91 THR A O 1
ATOM 746 N N . PRO A 1 92 ? -2.777 -4.010 -10.138 1.00 70.38 92 PRO A N 1
ATOM 747 C CA . PRO A 1 92 ? -3.914 -3.629 -10.957 1.00 70.38 92 PRO A CA 1
ATOM 748 C C . PRO A 1 92 ? -3.860 -4.419 -12.270 1.00 70.38 92 PRO A C 1
ATOM 750 O O . PRO A 1 92 ? -2.812 -4.514 -12.910 1.00 70.38 92 PRO A O 1
ATOM 753 N N . ASP A 1 93 ? -4.978 -5.026 -12.668 1.00 64.31 93 ASP A N 1
ATOM 754 C CA . ASP A 1 93 ? -5.070 -5.691 -13.967 1.00 64.31 93 ASP A CA 1
ATOM 755 C C . ASP A 1 93 ? -5.144 -4.631 -15.075 1.00 64.31 93 ASP A C 1
ATOM 757 O O . ASP A 1 93 ? -6.215 -4.164 -15.465 1.00 64.31 93 ASP A O 1
ATOM 761 N N . ILE A 1 94 ? -3.973 -4.218 -15.561 1.00 57.84 94 ILE A N 1
ATOM 762 C CA . ILE A 1 94 ? -3.836 -3.234 -16.642 1.00 57.84 94 ILE A CA 1
ATOM 763 C C . ILE A 1 94 ? -3.917 -3.902 -18.029 1.00 57.84 94 ILE A C 1
ATOM 765 O O . ILE A 1 94 ? -3.921 -3.211 -19.046 1.00 57.84 94 ILE A O 1
ATOM 769 N N . ARG A 1 95 ? -4.002 -5.243 -18.118 1.00 50.38 95 ARG A N 1
ATOM 770 C CA . ARG A 1 95 ? -3.851 -5.993 -19.384 1.00 50.38 95 ARG A CA 1
ATOM 771 C C . ARG A 1 95 ? -5.094 -6.028 -20.278 1.00 50.38 95 ARG A C 1
ATOM 773 O O . ARG A 1 95 ? -5.100 -6.761 -21.265 1.00 50.38 95 ARG A O 1
ATOM 780 N N . GLY A 1 96 ? -6.129 -5.228 -20.023 1.00 44.72 96 GLY A N 1
ATOM 781 C CA . GLY A 1 96 ? -7.259 -5.213 -20.959 1.00 44.72 96 GLY A CA 1
ATOM 782 C C . GLY A 1 96 ? -8.465 -4.339 -20.656 1.00 44.72 96 GLY A C 1
ATOM 783 O O . GLY A 1 96 ? -9.458 -4.454 -21.373 1.00 44.72 96 GLY A O 1
ATOM 784 N N . LYS A 1 97 ? -8.448 -3.469 -19.640 1.00 43.94 97 LYS A N 1
ATOM 785 C CA . LYS A 1 97 ? -9.585 -2.571 -19.389 1.00 43.94 97 LYS A CA 1
ATOM 786 C C . LYS A 1 97 ? -9.133 -1.132 -19.200 1.00 43.94 97 LYS A C 1
ATOM 788 O O . LYS A 1 97 ? -8.571 -0.757 -18.180 1.00 43.94 97 LYS A O 1
ATOM 793 N N . VAL A 1 98 ? -9.478 -0.329 -20.203 1.00 45.16 98 VAL A N 1
ATOM 794 C CA . VAL A 1 98 ? -9.521 1.135 -20.195 1.00 45.16 98 VAL A CA 1
ATOM 795 C C . VAL A 1 98 ? -10.524 1.587 -19.128 1.00 45.16 98 VAL A C 1
ATOM 797 O O . VAL A 1 98 ? -11.667 1.921 -19.430 1.00 45.16 98 VAL A O 1
ATOM 800 N N . ARG A 1 99 ? -10.150 1.548 -17.850 1.00 50.81 99 ARG A N 1
ATOM 801 C CA . ARG A 1 99 ? -10.841 2.335 -16.829 1.00 50.81 99 ARG A CA 1
ATOM 802 C C . ARG A 1 99 ? -9.856 3.364 -16.294 1.00 50.81 99 ARG A C 1
ATOM 804 O O . ARG A 1 99 ? -8.861 2.968 -15.692 1.00 50.81 99 ARG A O 1
ATOM 811 N N . PRO A 1 100 ? -10.091 4.670 -16.493 1.00 49.31 100 PRO A N 1
ATOM 812 C CA . PRO A 1 100 ? -9.392 5.663 -15.699 1.00 49.31 100 PRO A CA 1
ATOM 813 C C . PRO A 1 100 ? -9.808 5.452 -14.235 1.00 49.31 100 PRO A C 1
ATOM 815 O O . PRO A 1 100 ? -10.974 5.612 -13.892 1.00 49.31 100 PRO A O 1
ATOM 818 N N . ASN A 1 101 ? -8.864 5.045 -13.382 1.00 59.47 101 ASN A N 1
ATOM 819 C CA . ASN A 1 101 ? -9.035 4.936 -11.927 1.00 59.47 101 ASN A CA 1
ATOM 820 C C . ASN A 1 101 ? -10.183 4.015 -11.421 1.00 59.47 101 ASN A C 1
ATOM 822 O O . ASN A 1 101 ? -11.069 4.476 -10.701 1.00 59.47 101 ASN A O 1
ATOM 826 N N . PRO A 1 102 ? -10.159 2.686 -11.667 1.00 72.81 102 PRO A N 1
ATOM 827 C CA . PRO A 1 102 ? -11.123 1.742 -11.079 1.00 72.81 102 PRO A CA 1
ATOM 828 C C . PRO A 1 102 ? -10.996 1.563 -9.555 1.00 72.81 102 PRO A C 1
ATOM 830 O O . PRO A 1 102 ? -11.718 0.743 -8.988 1.00 72.81 102 PRO A O 1
ATOM 833 N N . TRP A 1 103 ? -10.106 2.301 -8.880 1.00 78.62 103 TRP A N 1
ATOM 834 C CA . TRP A 1 103 ? -9.872 2.151 -7.445 1.00 78.62 103 TRP A CA 1
ATOM 835 C C . TRP A 1 103 ? -11.131 2.419 -6.619 1.00 78.62 103 TRP A C 1
ATOM 837 O O . TRP A 1 103 ? -11.288 1.778 -5.594 1.00 78.62 103 TRP A O 1
ATOM 847 N N . GLN A 1 104 ? -12.053 3.292 -7.050 1.00 85.75 104 GLN A N 1
ATOM 848 C CA . GLN A 1 104 ? -13.304 3.529 -6.311 1.00 85.75 104 GLN A CA 1
ATOM 849 C C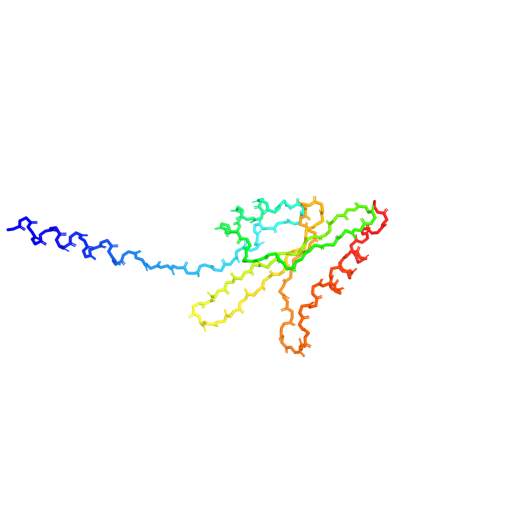 . GLN A 1 104 ? -14.199 2.287 -6.298 1.00 85.75 104 GLN A C 1
ATOM 851 O O . GLN A 1 104 ? -14.583 1.814 -5.229 1.00 85.75 104 GLN A O 1
ATOM 856 N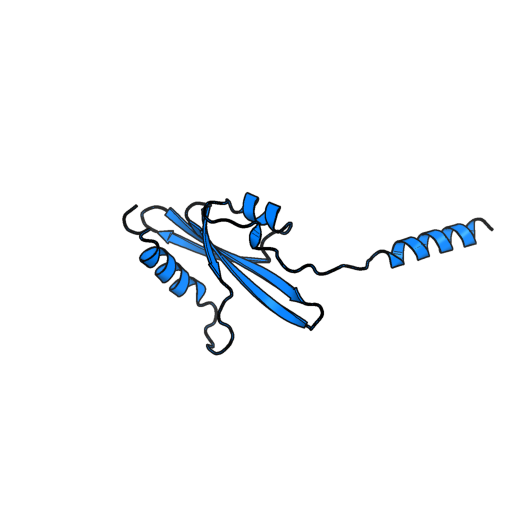 N . ASP A 1 105 ? -14.467 1.722 -7.479 1.00 85.75 105 ASP A N 1
ATOM 857 C CA . ASP A 1 105 ? -15.269 0.505 -7.601 1.00 85.75 105 ASP A CA 1
ATOM 858 C C . ASP A 1 105 ? -14.593 -0.676 -6.887 1.00 85.75 105 ASP A C 1
ATOM 860 O O . ASP A 1 105 ? -15.263 -1.514 -6.286 1.00 85.75 105 ASP A O 1
ATOM 864 N N . GLU A 1 106 ? -13.262 -0.778 -6.972 1.00 86.12 106 GLU A N 1
ATOM 865 C CA . GLU A 1 106 ? -12.505 -1.855 -6.326 1.00 86.12 106 GLU A CA 1
ATOM 866 C C . GLU A 1 106 ? -12.435 -1.686 -4.810 1.00 86.12 106 GLU A C 1
ATOM 868 O O . GLU A 1 106 ? -12.515 -2.663 -4.078 1.00 86.12 106 GLU A O 1
ATOM 873 N N . MET A 1 107 ? -12.368 -0.455 -4.319 1.00 87.12 107 MET A N 1
ATOM 874 C CA . MET A 1 107 ? -12.446 -0.147 -2.898 1.00 87.12 107 MET A CA 1
ATOM 875 C C . MET A 1 107 ? -13.817 -0.525 -2.327 1.00 87.12 107 MET A C 1
ATOM 877 O O . MET A 1 107 ? -13.875 -1.147 -1.269 1.00 87.12 107 MET A O 1
ATOM 881 N N . ASP A 1 108 ? -14.908 -0.245 -3.050 1.00 89.56 108 ASP A N 1
ATOM 882 C CA . ASP A 1 108 ? -16.252 -0.699 -2.670 1.00 89.56 108 ASP A CA 1
ATOM 883 C C . ASP A 1 108 ? -16.369 -2.230 -2.712 1.00 89.56 108 ASP A C 1
ATOM 885 O O . ASP A 1 108 ? -16.948 -2.838 -1.807 1.00 89.56 108 ASP A O 1
ATOM 889 N N . ARG A 1 109 ? -15.775 -2.893 -3.713 1.00 87.75 109 ARG A N 1
ATOM 890 C CA . ARG A 1 109 ? -15.688 -4.364 -3.742 1.00 87.75 109 ARG A CA 1
ATOM 891 C C . ARG A 1 109 ? -14.886 -4.912 -2.564 1.00 87.75 109 ARG A C 1
ATOM 893 O O . ARG A 1 109 ? -15.331 -5.869 -1.930 1.00 87.75 109 ARG A O 1
ATOM 900 N N . ALA A 1 110 ? -13.741 -4.317 -2.241 1.00 87.25 110 ALA A N 1
ATOM 901 C CA . ALA A 1 110 ? -12.905 -4.709 -1.112 1.00 87.25 110 ALA A CA 1
ATOM 902 C C . ALA A 1 110 ? -13.652 -4.522 0.216 1.00 87.25 110 ALA A C 1
ATOM 904 O O . ALA A 1 110 ? -13.695 -5.446 1.022 1.00 87.25 110 ALA A O 1
ATOM 905 N N . TYR A 1 111 ? -14.316 -3.379 0.416 1.00 87.50 111 TYR A N 1
ATOM 906 C CA . TYR A 1 111 ? -15.118 -3.100 1.610 1.00 87.50 111 TYR A CA 1
ATOM 907 C C . TYR A 1 111 ? -16.189 -4.173 1.857 1.00 87.50 111 TYR A C 1
ATOM 909 O O . TYR A 1 111 ? -16.299 -4.711 2.962 1.00 87.50 111 TYR A O 1
ATOM 917 N N . ASN A 1 112 ? -16.930 -4.539 0.809 1.00 89.75 112 ASN A N 1
ATOM 918 C CA . ASN A 1 112 ? -17.991 -5.538 0.901 1.00 89.75 112 ASN A CA 1
ATOM 919 C C . ASN A 1 112 ? -17.448 -6.970 1.047 1.00 89.75 112 ASN A C 1
ATOM 921 O O . ASN A 1 112 ? -17.897 -7.713 1.917 1.00 89.75 112 ASN A O 1
ATOM 925 N N . SER A 1 113 ? -16.466 -7.363 0.230 1.00 88.62 113 SER A N 1
ATOM 926 C CA . SER A 1 113 ? -15.919 -8.733 0.224 1.00 88.62 113 SER A CA 1
ATOM 927 C C . SER A 1 113 ? -15.149 -9.090 1.495 1.00 88.62 113 SER A C 1
ATOM 929 O O . SER A 1 113 ? -15.168 -10.243 1.918 1.00 88.62 113 SER A O 1
ATOM 931 N N . LEU A 1 114 ? -14.517 -8.106 2.139 1.00 88.62 114 LEU A N 1
ATOM 932 C CA . LEU A 1 114 ? -13.810 -8.286 3.407 1.00 88.62 114 LEU A CA 1
ATOM 933 C C . LEU A 1 114 ? -14.747 -8.252 4.628 1.00 88.62 114 LEU A C 1
ATOM 935 O O . LEU A 1 114 ? -14.275 -8.327 5.764 1.00 88.62 114 LEU A O 1
ATOM 939 N N . GLY A 1 115 ? -16.063 -8.116 4.416 1.00 87.56 115 GLY A N 1
ATOM 940 C CA . GLY A 1 115 ? -17.058 -8.065 5.488 1.00 87.56 115 GLY A CA 1
ATOM 941 C C . GLY A 1 115 ? -16.901 -6.844 6.394 1.00 87.56 115 GLY A C 1
ATOM 942 O O . GLY A 1 115 ? -17.270 -6.893 7.566 1.00 87.56 115 GLY A O 1
ATOM 943 N N . LEU A 1 116 ? -16.331 -5.750 5.878 1.00 85.88 116 LEU A N 1
ATOM 944 C CA . LEU A 1 116 ? -16.104 -4.546 6.670 1.00 85.88 116 LEU A CA 1
ATOM 945 C C . LEU A 1 116 ? -17.405 -3.789 6.928 1.00 85.88 116 LEU A C 1
ATOM 947 O O . LEU A 1 116 ? -17.446 -3.037 7.880 1.00 85.88 116 LEU A O 1
ATOM 951 N N . ALA A 1 117 ? -18.484 -4.019 6.179 1.00 79.12 117 ALA A N 1
ATOM 952 C CA . ALA A 1 117 ? -19.763 -3.332 6.385 1.00 79.12 117 ALA A CA 1
ATOM 953 C C . ALA A 1 117 ? -20.457 -3.612 7.732 1.00 79.12 117 ALA A C 1
ATOM 955 O O . ALA A 1 117 ? -21.251 -2.792 8.183 1.00 79.12 117 ALA A O 1
ATOM 956 N N . GLY A 1 118 ? -20.173 -4.755 8.365 1.00 72.06 118 GLY A N 1
ATOM 957 C CA . GLY A 1 118 ? -20.819 -5.188 9.613 1.00 72.06 118 GLY A CA 1
ATOM 958 C C . GLY A 1 118 ? -19.919 -5.168 10.850 1.00 72.06 118 GLY A C 1
ATOM 959 O O . GLY A 1 118 ? -20.289 -5.771 11.855 1.00 72.06 118 GLY A O 1
ATOM 960 N N . ARG A 1 119 ? -18.729 -4.561 10.758 1.00 62.03 119 ARG A N 1
ATOM 961 C CA . ARG A 1 119 ? -17.763 -4.454 11.865 1.00 62.03 119 ARG A CA 1
ATOM 962 C C . ARG A 1 119 ? -17.906 -3.170 12.664 1.00 62.03 119 ARG A C 1
ATOM 964 O O . ARG A 1 119 ? -18.222 -2.132 12.042 1.00 62.03 119 ARG A O 1
#

Foldseek 3Di:
DVVVVVVVVVVVVVVPPPPPFDDFDCVLPDWFAFQVRSCVNRVHHFPDWLDKDDDPQWIKTKTWHWTADPVRDIWIKIFIATRRTTHDMDTPPPPDDPDDRCVVVVNVVSCVVSVVNPD

Secondary structure (DSSP, 8-state):
-HHHHHHHHHHHHHTT-----PPP-GGG--TT--HHHHHHHHTS--SEEEEEEEETTEEEEEEEEEEE-TTS-EEEEEEEEETTEEEEEE----SS---S-THHHHHHHHHHHTTGGG-

Sequence (119 aa):
MKRKILLALIGLVLLASCATTKSFDFSQVQIGMSKEEVSAKLKRPPYKILGAKQYPNGTMEVQEYYYVTMGGEDRDYWLYFWNNKLVKYETPDIRGKVRPNPWQDEMDRAYNSLGLAGR